Protein AF-A0A2X3EQ37-F1 (afdb_monomer_lite)

InterPro domains:
  IPR023214 HAD superfamily [G3DSA:3.40.50.1000] (1-64)
  IPR036412 HAD-like superfamily [SSF56784] (2-60)

Secondary structure (DSSP, 8-state):
--------GGG-EEEES-HHHHHHHHHTT-SEEEEES-SSTTSPPP--SSS-EES-GGGT-GGGS-----

Structure (mmCIF, N/CA/C/O backbone):
data_AF-A0A2X3EQ37-F1
#
_entry.id   AF-A0A2X3EQ37-F1
#
loop_
_atom_site.group_PDB
_atom_site.id
_atom_site.type_symbol
_atom_site.label_atom_id
_atom_site.label_alt_id
_atom_site.label_comp_id
_atom_site.label_asym_id
_atom_site.label_entity_id
_atom_site.label_seq_id
_atom_site.pdbx_PDB_ins_code
_atom_site.Cartn_x
_atom_site.Cartn_y
_atom_site.Cartn_z
_atom_site.occupancy
_atom_site.B_iso_or_equiv
_atom_site.auth_seq_id
_atom_site.auth_comp_id
_atom_site.auth_asym_id
_atom_site.auth_atom_id
_atom_site.pdbx_PDB_model_num
ATOM 1 N N . MET A 1 1 ? -3.842 22.471 2.949 1.00 39.03 1 MET A N 1
ATOM 2 C CA . MET A 1 1 ? -4.157 21.791 4.220 1.00 39.03 1 MET A CA 1
ATOM 3 C C . MET A 1 1 ? -4.814 20.481 3.837 1.00 39.03 1 MET A C 1
ATOM 5 O O . MET A 1 1 ? -5.742 20.542 3.043 1.00 39.03 1 MET A O 1
ATOM 9 N N . ALA A 1 2 ? -4.277 19.331 4.248 1.00 55.19 2 ALA A N 1
ATOM 10 C CA . ALA A 1 2 ? -4.914 18.048 3.950 1.00 55.19 2 ALA A CA 1
ATOM 11 C C . ALA A 1 2 ? -6.266 17.997 4.676 1.00 55.19 2 ALA A C 1
ATOM 13 O O . ALA A 1 2 ? -6.322 18.294 5.868 1.00 55.19 2 ALA A O 1
ATOM 14 N N . GLU A 1 3 ? -7.343 17.710 3.952 1.00 60.75 3 GLU A N 1
ATOM 15 C CA . GLU A 1 3 ? -8.672 17.541 4.539 1.00 60.75 3 GLU A CA 1
ATOM 16 C C . GLU A 1 3 ? -8.675 16.279 5.413 1.00 60.75 3 GLU A C 1
ATOM 18 O O . GLU A 1 3 ? -8.177 15.228 5.000 1.00 60.75 3 GLU A O 1
ATOM 23 N N . GLU A 1 4 ? -9.209 16.370 6.633 1.00 67.62 4 GLU A N 1
ATOM 24 C CA . GLU A 1 4 ? -9.373 15.201 7.496 1.00 67.62 4 GLU A CA 1
ATOM 25 C C . GLU A 1 4 ? -10.442 14.285 6.898 1.00 67.62 4 GLU A C 1
ATOM 27 O O . GLU A 1 4 ? -11.640 14.539 6.977 1.00 67.62 4 GLU A O 1
ATOM 32 N N . THR A 1 5 ? -9.997 13.183 6.304 1.00 72.12 5 THR A N 1
ATOM 33 C CA . THR A 1 5 ? -10.861 12.163 5.696 1.00 72.12 5 THR A CA 1
ATOM 34 C C . THR A 1 5 ? -11.642 11.338 6.726 1.00 72.12 5 THR A C 1
ATOM 36 O O . THR A 1 5 ? -12.439 10.481 6.349 1.00 72.12 5 THR A O 1
ATOM 39 N N . GLY A 1 6 ? -11.402 11.550 8.028 1.00 81.25 6 GLY A N 1
ATOM 40 C CA . GLY A 1 6 ? -11.952 10.735 9.118 1.00 81.25 6 GLY A CA 1
ATOM 41 C C . GLY A 1 6 ? -11.378 9.313 9.183 1.00 81.25 6 GLY A C 1
ATOM 42 O O . GLY A 1 6 ? -11.911 8.470 9.902 1.00 81.25 6 GLY A O 1
ATOM 43 N N . LEU A 1 7 ? -10.314 9.019 8.427 1.00 84.25 7 LEU A N 1
ATOM 44 C CA . LEU A 1 7 ? -9.703 7.693 8.362 1.00 84.25 7 LEU A CA 1
ATOM 45 C C . LEU A 1 7 ? -8.705 7.477 9.506 1.00 84.25 7 LEU A C 1
ATOM 47 O O . LEU A 1 7 ? -7.729 8.209 9.660 1.00 84.25 7 LEU A O 1
ATOM 51 N N . GLU A 1 8 ? -8.901 6.407 10.272 1.00 90.12 8 GLU A N 1
ATOM 52 C CA . GLU A 1 8 ? -7.959 5.985 11.307 1.00 90.12 8 GLU A CA 1
ATOM 53 C C . GLU A 1 8 ? -6.787 5.212 10.684 1.00 90.12 8 GLU A C 1
ATOM 55 O O . GLU A 1 8 ? -6.953 4.067 10.266 1.00 90.12 8 GLU A O 1
ATOM 60 N N . ALA A 1 9 ? -5.580 5.788 10.677 1.00 88.81 9 ALA A N 1
ATOM 61 C CA . ALA A 1 9 ? -4.405 5.219 9.997 1.00 88.81 9 ALA A CA 1
ATOM 62 C C . ALA A 1 9 ? -4.131 3.735 10.338 1.00 88.81 9 ALA A C 1
ATOM 64 O O . ALA A 1 9 ? -3.815 2.925 9.463 1.00 88.81 9 ALA A O 1
ATOM 65 N N . HIS A 1 10 ? -4.353 3.333 11.592 1.00 90.94 10 HIS A N 1
ATOM 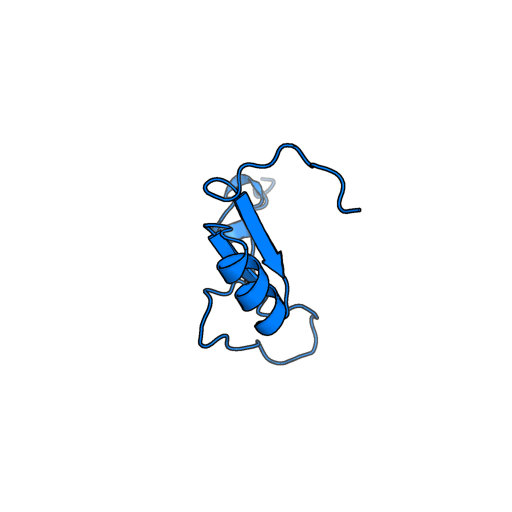66 C CA . HIS A 1 10 ? -4.149 1.957 12.052 1.00 90.94 10 HIS A CA 1
ATOM 67 C C . HIS A 1 10 ? -5.177 0.933 11.513 1.00 90.94 10 HIS A C 1
ATOM 69 O O . HIS A 1 10 ? -4.972 -0.276 11.664 1.00 90.94 10 HIS A O 1
ATOM 75 N N . LYS A 1 11 ? -6.273 1.396 10.898 1.00 91.50 11 LYS A N 1
ATOM 76 C CA . LYS A 1 11 ? -7.304 0.594 10.212 1.00 91.50 11 LYS A CA 1
ATOM 77 C C . LYS A 1 11 ? -7.345 0.847 8.702 1.00 91.50 11 LYS A C 1
ATOM 79 O O . LYS A 1 11 ? -8.182 0.268 8.015 1.00 91.50 11 LYS A O 1
ATOM 84 N N . THR A 1 12 ? -6.447 1.676 8.184 1.00 92.19 12 THR A N 1
ATOM 85 C CA . THR A 1 12 ? -6.435 2.077 6.777 1.00 92.19 12 THR A CA 1
ATOM 86 C C . THR A 1 12 ? -5.532 1.165 5.948 1.00 92.19 12 THR A C 1
ATOM 88 O O . THR A 1 12 ? -4.450 0.772 6.390 1.00 92.19 12 THR A O 1
ATOM 91 N N . LEU A 1 13 ? -5.990 0.844 4.735 1.00 91.38 13 LEU A N 1
ATOM 92 C CA . LEU A 1 13 ? -5.192 0.246 3.667 1.00 91.38 13 LEU A CA 1
ATOM 93 C C . LEU A 1 13 ? -4.862 1.317 2.629 1.00 91.38 13 LEU A C 1
ATOM 95 O O . LEU A 1 13 ? -5.767 1.952 2.093 1.00 91.38 13 LEU A O 1
ATOM 99 N N . PHE A 1 14 ? -3.576 1.481 2.341 1.00 91.75 14 PHE A N 1
ATOM 100 C CA . PHE A 1 14 ? -3.064 2.347 1.290 1.00 91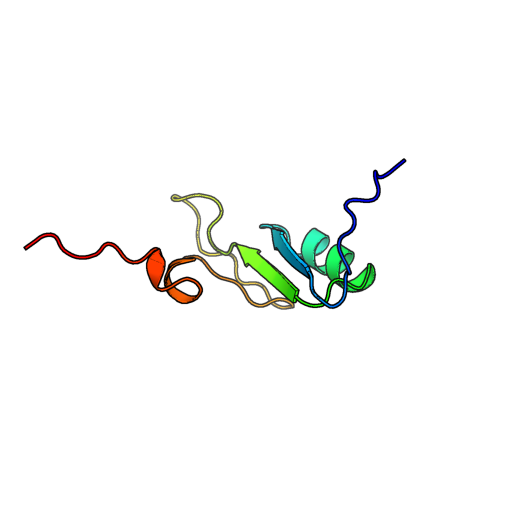.75 14 PHE A CA 1
ATOM 101 C C . PHE A 1 14 ? -2.491 1.502 0.147 1.00 91.75 14 PHE A C 1
ATOM 103 O O . PHE A 1 14 ? -1.758 0.538 0.390 1.00 91.75 14 PHE A O 1
ATOM 110 N N . VAL A 1 15 ? -2.855 1.846 -1.089 1.00 90.12 15 VAL A N 1
ATOM 111 C CA . VAL A 1 15 ? -2.506 1.089 -2.296 1.00 90.12 15 VAL A CA 1
ATOM 112 C C . VAL A 1 15 ? -1.949 2.042 -3.347 1.00 90.12 15 VAL A C 1
ATOM 114 O O . VAL A 1 15 ? -2.615 3.017 -3.682 1.00 90.12 15 VAL A O 1
ATOM 117 N N . ASP A 1 16 ? -0.750 1.762 -3.855 1.00 89.12 16 ASP A N 1
ATOM 118 C CA . ASP A 1 16 ? -0.036 2.605 -4.827 1.00 89.12 16 ASP A CA 1
ATOM 119 C C . ASP A 1 16 ? 0.976 1.759 -5.625 1.00 89.12 16 ASP A C 1
ATOM 121 O O . ASP A 1 16 ? 1.275 0.625 -5.246 1.00 89.12 16 ASP A O 1
ATOM 125 N N . ASP A 1 17 ? 1.506 2.265 -6.738 1.00 85.88 17 ASP A N 1
ATOM 126 C CA . ASP A 1 17 ? 2.475 1.550 -7.577 1.00 85.88 17 ASP A CA 1
ATOM 127 C C . ASP A 1 17 ? 3.938 2.007 -7.370 1.00 85.88 17 ASP A C 1
ATOM 129 O O . ASP A 1 17 ? 4.867 1.459 -7.991 1.00 85.88 17 ASP A O 1
ATOM 133 N N . SER A 1 18 ? 4.168 2.958 -6.462 1.00 87.25 18 SER A N 1
ATOM 134 C CA . SER A 1 18 ? 5.476 3.507 -6.110 1.00 87.25 18 SER A CA 1
ATOM 135 C C . SER A 1 18 ? 5.931 3.096 -4.708 1.00 87.25 18 SER A C 1
ATOM 137 O O . SER A 1 18 ? 5.325 3.451 -3.698 1.00 87.25 18 SER A O 1
ATOM 139 N N . GLU A 1 19 ? 7.076 2.409 -4.622 1.00 87.44 19 GLU A N 1
ATOM 140 C CA . GLU A 1 19 ? 7.634 1.949 -3.339 1.00 87.44 19 GLU A CA 1
ATOM 141 C C . GLU A 1 19 ? 7.944 3.115 -2.383 1.00 87.44 19 GLU A C 1
ATOM 143 O O . GLU A 1 19 ? 7.715 3.000 -1.183 1.00 87.44 19 GLU A O 1
ATOM 148 N N . ALA A 1 20 ? 8.388 4.261 -2.911 1.00 89.94 20 ALA A N 1
ATOM 149 C CA . ALA A 1 20 ? 8.665 5.452 -2.107 1.00 89.94 20 ALA A CA 1
ATOM 150 C C . ALA A 1 20 ? 7.392 6.048 -1.481 1.00 89.94 20 ALA A C 1
ATOM 152 O O . ALA A 1 20 ? 7.433 6.574 -0.370 1.00 89.94 20 ALA A O 1
ATOM 153 N N . ILE A 1 21 ? 6.251 5.945 -2.171 1.00 91.69 21 ILE A N 1
ATOM 154 C CA . ILE A 1 21 ? 4.970 6.423 -1.640 1.00 91.69 21 ILE A CA 1
ATOM 155 C C . ILE A 1 21 ? 4.439 5.451 -0.580 1.00 91.69 21 ILE A C 1
ATOM 157 O O . ILE A 1 21 ? 3.934 5.889 0.453 1.00 91.69 21 ILE A O 1
ATOM 161 N N . LEU A 1 22 ? 4.625 4.141 -0.773 1.00 92.25 22 LEU A N 1
ATOM 162 C CA . LEU A 1 22 ? 4.308 3.134 0.247 1.00 92.25 22 LEU A CA 1
ATOM 163 C C . LEU A 1 22 ? 5.161 3.308 1.515 1.00 92.25 22 LEU A C 1
ATOM 165 O O . LEU A 1 22 ? 4.651 3.149 2.625 1.00 92.25 22 LEU A O 1
ATOM 169 N N . ASP A 1 23 ? 6.442 3.656 1.366 1.00 92.56 23 ASP A N 1
ATOM 170 C CA . ASP A 1 23 ? 7.321 3.985 2.493 1.00 92.56 23 ASP A CA 1
ATOM 171 C C . ASP A 1 23 ? 6.783 5.206 3.261 1.00 92.56 23 ASP A C 1
ATOM 173 O O . ASP A 1 23 ? 6.560 5.116 4.470 1.00 92.56 23 ASP A O 1
ATOM 177 N N . ALA A 1 24 ? 6.445 6.295 2.563 1.00 93.75 24 ALA A N 1
ATOM 178 C CA . ALA A 1 24 ? 5.863 7.490 3.179 1.00 93.75 24 ALA A CA 1
ATOM 179 C C . ALA A 1 24 ? 4.519 7.212 3.885 1.00 93.75 24 ALA A C 1
ATOM 181 O O . ALA A 1 24 ? 4.272 7.714 4.982 1.00 93.75 24 ALA A O 1
ATOM 182 N N . ALA A 1 25 ? 3.652 6.379 3.299 1.00 92.44 25 ALA A N 1
ATOM 183 C CA . ALA A 1 25 ? 2.388 5.968 3.913 1.00 92.44 25 ALA A CA 1
ATOM 184 C C . ALA A 1 25 ? 2.609 5.178 5.214 1.00 92.44 25 ALA A C 1
ATOM 186 O O . ALA A 1 25 ? 1.892 5.371 6.203 1.00 92.44 25 ALA A O 1
ATOM 187 N N . ARG A 1 26 ? 3.630 4.315 5.242 1.00 91.50 26 ARG A N 1
ATOM 188 C CA . ARG A 1 26 ? 3.998 3.567 6.446 1.00 91.50 26 ARG A CA 1
ATOM 189 C C . ARG A 1 26 ? 4.600 4.470 7.519 1.00 91.50 26 ARG A C 1
ATOM 191 O O . ARG A 1 26 ? 4.260 4.309 8.688 1.00 91.50 26 ARG A O 1
ATOM 198 N N . GLU A 1 27 ? 5.431 5.435 7.133 1.00 93.94 27 GLU A N 1
ATOM 199 C CA . GLU A 1 27 ? 5.978 6.459 8.036 1.00 93.94 27 GLU A CA 1
ATOM 200 C C . GLU A 1 27 ? 4.886 7.363 8.621 1.00 93.94 27 GLU A C 1
ATOM 202 O O . GLU A 1 27 ? 4.939 7.706 9.801 1.00 93.94 27 GLU A O 1
ATOM 207 N N . PHE A 1 28 ? 3.848 7.677 7.840 1.00 91.38 28 PHE A N 1
ATOM 208 C CA . PHE A 1 28 ? 2.659 8.388 8.319 1.00 91.38 28 PHE A CA 1
ATOM 209 C C . PHE A 1 28 ? 1.858 7.584 9.363 1.00 91.38 28 PHE A C 1
ATOM 211 O O . PHE A 1 28 ? 1.071 8.149 10.119 1.00 91.38 28 PHE A O 1
ATOM 218 N N . GLY A 1 29 ? 2.061 6.265 9.436 1.00 91.44 29 GLY A N 1
ATOM 219 C CA . GLY A 1 29 ? 1.398 5.380 10.395 1.00 91.44 29 GLY A CA 1
ATOM 220 C C . GLY A 1 29 ? 0.221 4.596 9.818 1.00 91.44 29 GLY A C 1
ATOM 221 O O . GLY A 1 29 ? -0.560 4.020 10.583 1.00 91.44 29 GLY A O 1
ATOM 222 N N . ILE A 1 30 ? 0.074 4.540 8.488 1.00 93.62 30 ILE A N 1
ATOM 223 C CA . ILE A 1 30 ? -0.900 3.644 7.859 1.00 93.62 30 ILE A CA 1
ATOM 224 C C . ILE A 1 30 ? -0.453 2.198 8.073 1.00 93.62 30 ILE A C 1
ATOM 226 O O . ILE A 1 30 ? 0.663 1.811 7.726 1.00 93.62 30 ILE A O 1
ATOM 230 N N . ARG A 1 31 ? -1.338 1.378 8.648 1.00 91.81 31 ARG A N 1
ATOM 231 C CA . ARG A 1 31 ? -0.990 0.005 9.037 1.00 91.81 31 ARG A CA 1
ATOM 232 C C . ARG A 1 31 ? -0.764 -0.918 7.846 1.00 91.81 31 ARG A C 1
ATOM 234 O O . ARG A 1 31 ? 0.120 -1.771 7.911 1.00 91.81 31 ARG A O 1
ATOM 241 N N . TYR A 1 32 ? -1.580 -0.798 6.804 1.00 91.31 32 TYR A N 1
ATOM 242 C CA . TYR A 1 32 ? -1.519 -1.687 5.650 1.00 91.31 32 TYR A CA 1
ATOM 243 C C . TYR A 1 32 ? -1.095 -0.892 4.413 1.00 91.31 32 TYR A C 1
ATOM 245 O O . TYR A 1 32 ? -1.806 0.013 3.991 1.00 91.31 32 TYR A O 1
ATOM 253 N N . CYS A 1 33 ? 0.058 -1.236 3.839 1.00 91.19 33 CYS A N 1
ATOM 254 C CA . CYS A 1 33 ? 0.581 -0.659 2.599 1.00 91.19 33 CYS A CA 1
ATOM 255 C C . CYS A 1 33 ? 0.762 -1.787 1.579 1.00 91.19 33 CYS A C 1
ATOM 257 O O . CYS A 1 33 ? 1.321 -2.833 1.916 1.00 91.19 33 CYS A O 1
ATOM 259 N N . LEU A 1 34 ? 0.254 -1.599 0.363 1.00 90.06 34 LEU A N 1
ATOM 260 C CA . LEU A 1 34 ? 0.162 -2.656 -0.641 1.00 90.06 34 LEU A CA 1
ATOM 261 C C . LEU A 1 34 ? 0.523 -2.118 -2.023 1.00 90.06 34 LEU A C 1
ATOM 263 O O . LEU A 1 34 ? -0.120 -1.202 -2.528 1.00 90.06 34 LEU A O 1
ATOM 267 N N . GLY A 1 35 ? 1.555 -2.695 -2.628 1.00 88.44 35 GLY A N 1
ATOM 268 C CA . GLY A 1 35 ? 2.028 -2.296 -3.946 1.00 88.44 35 GLY A CA 1
ATOM 269 C C . GLY A 1 35 ? 1.212 -2.906 -5.082 1.00 8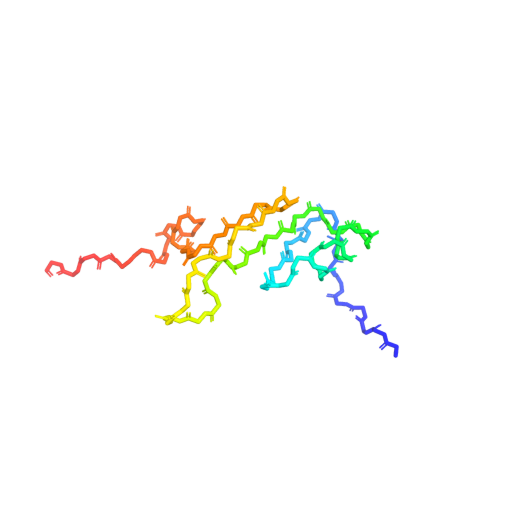8.44 35 GLY A C 1
ATOM 270 O O . GLY A 1 35 ? 0.822 -4.073 -5.009 1.00 88.44 35 GLY A O 1
ATOM 271 N N . ILE A 1 36 ? 1.008 -2.160 -6.165 1.00 83.31 36 ILE A N 1
ATOM 272 C CA . ILE A 1 36 ? 0.467 -2.702 -7.420 1.00 83.31 36 ILE A CA 1
ATOM 273 C C . ILE A 1 36 ? 1.637 -3.101 -8.321 1.00 83.31 36 ILE A C 1
ATOM 275 O O . ILE A 1 36 ? 2.278 -2.256 -8.940 1.00 83.31 36 ILE A O 1
ATOM 279 N N . THR A 1 37 ? 1.930 -4.401 -8.407 1.00 73.00 37 THR A N 1
ATOM 280 C CA . THR A 1 37 ? 3.121 -4.907 -9.122 1.00 73.00 37 THR A CA 1
ATOM 281 C C . THR A 1 37 ? 3.007 -4.786 -10.635 1.00 73.00 37 THR A C 1
ATOM 283 O O . THR A 1 37 ? 4.022 -4.813 -11.328 1.00 73.00 37 THR A O 1
ATOM 286 N N . ASN A 1 38 ? 1.789 -4.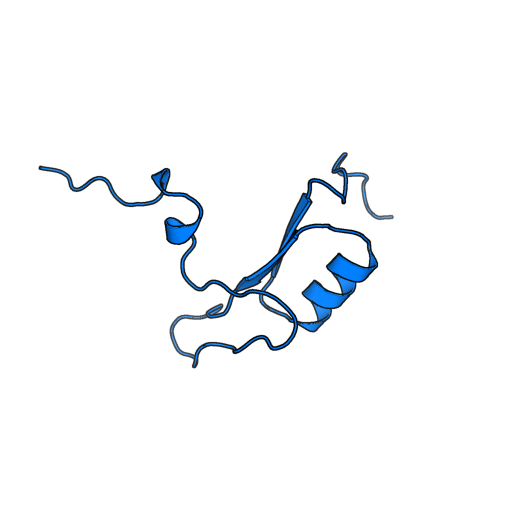626 -11.153 1.00 68.88 38 ASN A N 1
ATOM 287 C CA . ASN A 1 38 ? 1.540 -4.419 -12.570 1.00 68.88 38 ASN A CA 1
ATOM 288 C C . ASN A 1 38 ? 0.626 -3.201 -12.785 1.00 68.88 38 ASN A C 1
ATOM 290 O O . ASN A 1 38 ? -0.590 -3.362 -12.894 1.00 68.88 38 ASN A O 1
ATOM 294 N N . PRO A 1 39 ? 1.183 -1.978 -12.781 1.00 61.69 39 PRO A N 1
ATOM 295 C CA . PRO A 1 39 ? 0.397 -0.771 -13.008 1.00 61.69 39 PRO A CA 1
ATOM 296 C C . PRO A 1 39 ? -0.005 -0.602 -14.479 1.00 61.69 39 PRO A C 1
ATOM 298 O O . PRO A 1 39 ? -0.946 0.136 -14.753 1.00 61.69 39 PRO A O 1
ATOM 301 N N . ASP A 1 40 ? 0.668 -1.292 -15.414 1.00 56.97 40 ASP A N 1
ATOM 302 C CA . ASP A 1 40 ? 0.373 -1.188 -16.841 1.00 56.97 40 ASP A CA 1
ATOM 303 C C . ASP A 1 40 ? 0.718 -2.470 -17.622 1.00 56.97 40 ASP A C 1
ATOM 305 O O . ASP A 1 40 ? 1.830 -2.995 -17.556 1.00 56.97 40 ASP A O 1
ATOM 309 N N . SER A 1 41 ? -0.249 -2.946 -18.408 1.00 55.34 41 SER A N 1
ATOM 310 C CA . SER A 1 41 ? -0.337 -4.283 -19.029 1.00 55.34 41 SER A CA 1
ATOM 311 C C . SER A 1 41 ? 0.748 -4.664 -20.060 1.00 55.34 41 SER A C 1
ATOM 313 O O . SER A 1 41 ? 0.638 -5.710 -20.699 1.00 55.34 41 SER A O 1
ATOM 315 N N . GLY A 1 42 ? 1.803 -3.857 -20.214 1.00 55.03 42 GLY A N 1
ATOM 316 C CA . GLY A 1 42 ? 2.915 -4.086 -21.146 1.00 55.03 42 GLY A CA 1
ATOM 317 C C . GLY A 1 42 ? 4.314 -4.147 -20.519 1.00 55.03 42 GLY A C 1
ATOM 318 O O . GLY A 1 42 ? 5.278 -4.388 -21.245 1.00 55.03 42 GLY A O 1
ATOM 319 N N . LEU A 1 43 ? 4.459 -3.927 -19.207 1.00 57.75 43 LEU A N 1
ATOM 320 C CA . LEU A 1 43 ? 5.760 -3.912 -18.526 1.00 57.75 43 LEU A CA 1
ATOM 321 C C . LEU A 1 43 ? 5.953 -5.142 -17.629 1.00 57.75 43 LEU A C 1
ATOM 323 O O . LEU A 1 43 ? 4.998 -5.782 -17.195 1.00 57.75 43 LEU A O 1
ATOM 327 N N . ALA A 1 44 ? 7.217 -5.488 -17.370 1.00 60.78 44 ALA A N 1
ATOM 328 C CA . ALA A 1 44 ? 7.564 -6.566 -16.449 1.00 60.78 44 ALA A CA 1
ATOM 329 C C . ALA A 1 44 ? 7.066 -6.245 -15.031 1.00 60.78 44 ALA A C 1
ATOM 331 O O . ALA A 1 44 ? 7.102 -5.088 -14.608 1.00 60.78 44 ALA A O 1
ATOM 332 N N . GLU A 1 45 ? 6.629 -7.270 -14.297 1.00 64.38 45 GLU A N 1
ATOM 333 C CA . GLU A 1 45 ? 6.148 -7.103 -12.924 1.00 64.38 45 GLU A CA 1
ATOM 334 C C . GLU A 1 45 ? 7.206 -6.410 -12.056 1.00 64.38 45 GLU A C 1
ATOM 336 O O . GLU A 1 45 ? 8.351 -6.860 -11.954 1.00 64.38 45 GLU A O 1
ATOM 341 N N . LYS A 1 46 ? 6.811 -5.314 -11.401 1.00 68.38 46 LYS A N 1
ATOM 342 C CA . LYS A 1 46 ? 7.633 -4.656 -10.388 1.00 68.38 46 LYS A CA 1
ATOM 343 C C . LYS A 1 46 ? 7.774 -5.608 -9.202 1.00 68.38 46 LYS A C 1
ATOM 345 O O . LYS A 1 46 ? 6.782 -6.001 -8.589 1.00 68.38 46 LYS A O 1
ATOM 350 N N . GLN A 1 47 ? 9.009 -5.955 -8.854 1.00 66.00 47 GLN A N 1
ATOM 351 C CA . GLN A 1 47 ? 9.303 -6.617 -7.587 1.00 66.00 47 GLN A CA 1
ATOM 352 C C . GLN A 1 47 ? 9.516 -5.552 -6.516 1.00 66.00 47 GLN A C 1
ATOM 354 O O . GLN A 1 47 ? 10.466 -4.776 -6.585 1.00 66.00 47 GLN A O 1
ATOM 359 N N . TYR A 1 48 ? 8.630 -5.518 -5.526 1.00 69.62 48 TYR A N 1
ATOM 360 C CA . TYR A 1 48 ? 8.839 -4.723 -4.322 1.00 69.62 48 TYR A CA 1
ATOM 361 C C . TYR A 1 48 ? 9.720 -5.503 -3.349 1.00 69.62 48 TYR A C 1
ATOM 363 O O . TYR A 1 48 ? 9.521 -6.701 -3.143 1.00 69.62 48 TYR A O 1
ATOM 371 N N . LEU A 1 49 ? 10.691 -4.822 -2.744 1.00 73.31 49 LEU A N 1
ATOM 372 C CA . LEU A 1 49 ? 11.583 -5.418 -1.746 1.00 73.31 49 LEU A CA 1
ATOM 373 C C . LEU A 1 49 ? 11.050 -5.194 -0.330 1.00 73.31 49 LEU A C 1
ATOM 375 O O . LEU A 1 49 ? 11.312 -5.999 0.563 1.00 73.31 49 LEU A O 1
ATOM 379 N N . ARG A 1 50 ? 10.329 -4.084 -0.117 1.00 80.25 50 ARG A N 1
ATOM 380 C CA . ARG A 1 50 ? 9.941 -3.610 1.221 1.00 80.25 50 ARG A CA 1
ATOM 381 C C . ARG A 1 50 ? 8.451 -3.723 1.531 1.00 80.25 50 ARG A C 1
ATOM 383 O O . ARG A 1 50 ? 8.083 -3.634 2.701 1.00 80.25 50 ARG A O 1
ATOM 390 N N . HIS A 1 51 ? 7.610 -3.945 0.522 1.00 80.69 51 HIS A N 1
ATOM 391 C CA . HIS A 1 51 ? 6.153 -4.014 0.674 1.00 80.69 51 HIS A CA 1
ATOM 392 C C . HIS A 1 51 ? 5.573 -5.222 -0.059 1.00 80.69 51 HIS A C 1
ATOM 394 O O . HIS A 1 51 ? 6.088 -5.596 -1.115 1.00 80.69 51 HIS A O 1
ATOM 400 N N . PRO A 1 52 ? 4.498 -5.843 0.462 1.00 82.44 52 PRO A N 1
ATOM 401 C CA . PRO A 1 52 ? 3.771 -6.847 -0.296 1.00 82.44 52 PRO A CA 1
ATOM 402 C C . PRO A 1 52 ? 3.176 -6.202 -1.548 1.00 82.44 52 PRO A C 1
ATOM 404 O O . PRO A 1 52 ? 2.727 -5.056 -1.519 1.00 82.44 52 PRO A O 1
ATOM 407 N N . GLY A 1 53 ? 3.161 -6.954 -2.643 1.00 82.19 53 GLY A N 1
ATOM 408 C CA . GLY A 1 53 ? 2.623 -6.509 -3.918 1.00 82.19 53 GLY A CA 1
ATOM 409 C C . GLY A 1 53 ? 1.521 -7.431 -4.430 1.00 82.19 53 GLY A C 1
ATOM 410 O O . GLY A 1 53 ? 1.554 -8.638 -4.183 1.00 82.19 53 GLY A O 1
ATOM 411 N N . LEU A 1 54 ? 0.558 -6.876 -5.161 1.00 81.31 54 LEU A N 1
ATOM 412 C CA . LEU A 1 54 ? -0.436 -7.635 -5.914 1.00 81.31 54 LEU A CA 1
ATOM 413 C C . LEU A 1 54 ? -0.544 -7.122 -7.349 1.00 81.31 54 LEU A C 1
ATOM 415 O O . LEU A 1 54 ? -0.437 -5.929 -7.611 1.00 81.31 54 LEU A O 1
ATOM 419 N N . ASN A 1 55 ? -0.847 -8.034 -8.262 1.00 77.62 55 ASN A N 1
ATOM 420 C CA . ASN A 1 55 ? -1.272 -7.741 -9.633 1.00 77.62 55 ASN A CA 1
ATOM 421 C C . ASN A 1 55 ? -2.754 -8.090 -9.870 1.00 77.62 55 ASN A C 1
ATOM 423 O O . ASN A 1 55 ? -3.287 -7.814 -10.940 1.00 77.62 55 ASN A O 1
ATOM 427 N N . ASP A 1 56 ? -3.419 -8.715 -8.892 1.00 76.94 56 ASP A N 1
ATOM 428 C CA . ASP A 1 56 ? -4.779 -9.226 -9.025 1.00 76.94 56 ASP A CA 1
ATOM 429 C C . ASP A 1 56 ? -5.584 -9.102 -7.721 1.00 76.94 56 ASP A C 1
ATOM 431 O O . ASP A 1 56 ? -5.415 -9.877 -6.772 1.00 76.94 56 ASP A O 1
ATOM 435 N N . TYR A 1 57 ? -6.509 -8.139 -7.690 1.00 77.50 57 TYR A N 1
ATOM 436 C CA . TYR A 1 57 ? -7.375 -7.876 -6.537 1.00 77.50 57 TYR A CA 1
ATOM 437 C C . TYR A 1 57 ? -8.357 -9.011 -6.231 1.00 77.50 57 TYR A C 1
ATOM 439 O O . TYR A 1 57 ? -8.845 -9.102 -5.103 1.00 77.50 57 TYR A O 1
ATOM 447 N N . ARG A 1 58 ? -8.627 -9.919 -7.180 1.00 78.38 58 ARG A N 1
ATOM 448 C CA . ARG A 1 58 ? -9.530 -11.064 -6.959 1.00 78.38 58 ARG A CA 1
ATOM 449 C C . ARG A 1 58 ? -9.006 -12.004 -5.875 1.00 78.38 58 ARG A C 1
ATOM 451 O O . ARG A 1 58 ? -9.796 -12.663 -5.207 1.00 78.38 58 ARG A O 1
ATOM 458 N N . ARG A 1 59 ? -7.686 -12.021 -5.643 1.00 77.81 59 ARG A N 1
ATOM 459 C CA . ARG A 1 59 ? -7.064 -12.779 -4.543 1.00 77.81 59 ARG A CA 1
ATOM 460 C C . ARG A 1 59 ? -7.454 -12.253 -3.161 1.00 77.81 59 ARG A C 1
ATOM 462 O O . ARG A 1 59 ? -7.457 -13.021 -2.207 1.00 77.81 59 ARG A O 1
ATOM 469 N N . LEU A 1 60 ? -7.770 -10.963 -3.055 1.00 77.44 60 LEU A N 1
ATOM 470 C CA . LEU A 1 60 ? -8.162 -10.317 -1.799 1.00 77.44 60 LEU A CA 1
ATOM 471 C C . LEU A 1 60 ? -9.674 -1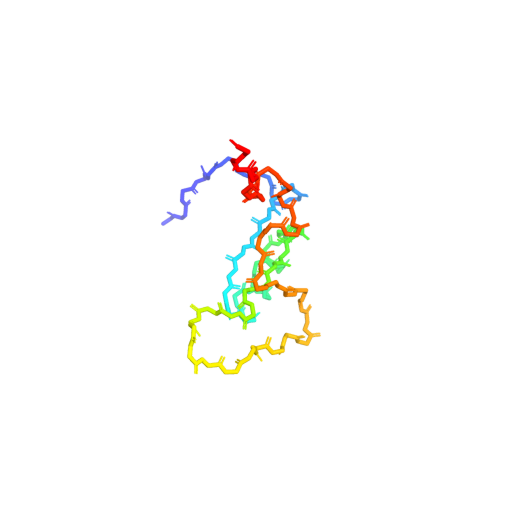0.180 -1.662 1.00 77.44 60 LEU A C 1
ATOM 473 O O . LEU A 1 60 ? -10.193 -10.179 -0.549 1.00 77.44 60 LEU A O 1
ATOM 477 N N . ILE A 1 61 ? -10.379 -10.057 -2.786 1.00 81.31 61 ILE A N 1
ATOM 478 C CA . ILE A 1 61 ? -11.814 -9.804 -2.818 1.00 81.31 61 ILE A CA 1
ATOM 479 C C . ILE A 1 61 ? -12.477 -10.925 -3.626 1.00 81.31 61 ILE A C 1
ATOM 481 O O . ILE A 1 61 ? -12.698 -10.774 -4.831 1.00 81.31 61 ILE A O 1
ATOM 485 N N . PRO A 1 62 ? -12.829 -12.055 -2.980 1.00 76.31 62 PRO A N 1
ATOM 486 C CA . PRO A 1 62 ? -13.405 -13.206 -3.670 1.00 76.31 62 PRO A CA 1
ATOM 487 C C . PRO A 1 62 ? -14.672 -12.869 -4.463 1.00 76.31 62 PRO A C 1
ATOM 489 O O . PRO A 1 62 ? -14.932 -13.493 -5.489 1.00 76.31 62 PRO A O 1
ATOM 492 N N . SER A 1 63 ? -15.434 -11.855 -4.035 1.00 75.69 63 SER A N 1
ATOM 493 C CA . SER A 1 63 ? -16.642 -11.380 -4.719 1.00 75.69 63 SER A CA 1
ATOM 494 C C . SER A 1 63 ? -16.382 -10.706 -6.071 1.00 75.69 63 SER A C 1
ATOM 496 O O . SER A 1 63 ? -17.319 -10.586 -6.855 1.00 75.69 63 SER A O 1
ATOM 498 N N . LEU A 1 64 ? -15.140 -10.304 -6.369 1.00 74.12 64 LEU A N 1
ATOM 499 C CA . LEU A 1 64 ? -14.737 -9.817 -7.694 1.00 74.12 64 LEU A CA 1
ATOM 500 C C . LEU A 1 64 ? -14.445 -10.956 -8.677 1.00 74.12 64 LEU A C 1
ATOM 502 O O . LEU A 1 64 ? -14.277 -10.703 -9.870 1.00 74.12 64 LEU A O 1
ATOM 506 N N . THR A 1 65 ? -14.374 -12.206 -8.207 1.00 74.31 65 THR A N 1
ATOM 507 C CA . THR A 1 65 ? -14.255 -13.367 -9.092 1.00 74.31 65 THR A CA 1
ATOM 508 C C . THR A 1 65 ? -15.547 -13.485 -9.902 1.00 74.31 65 THR A C 1
ATOM 510 O O . THR A 1 65 ? -16.618 -13.616 -9.298 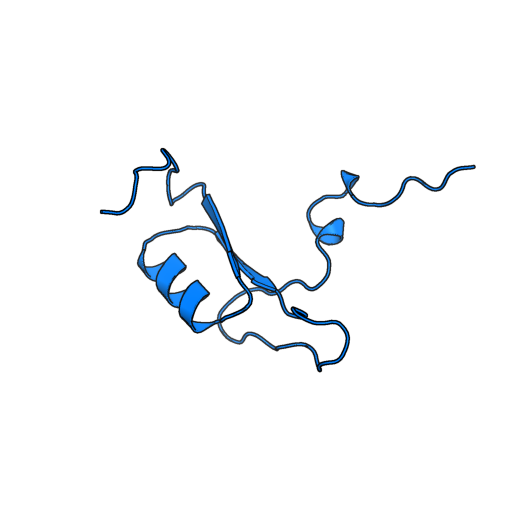1.00 74.31 65 THR A O 1
ATOM 513 N N . PRO A 1 66 ? -15.495 -13.433 -11.248 1.00 71.50 66 PRO A N 1
ATOM 514 C CA . PRO A 1 66 ? -16.689 -13.589 -12.063 1.00 71.50 66 PRO A CA 1
ATOM 515 C C . PRO A 1 66 ? -17.381 -14.901 -11.700 1.00 71.50 66 PRO A C 1
ATOM 517 O O . PRO A 1 66 ? -16.781 -15.971 -11.787 1.00 71.50 66 PRO A O 1
ATOM 520 N N . LYS A 1 67 ? -18.646 -14.828 -11.277 1.00 66.50 67 LYS A N 1
ATOM 521 C CA . LYS A 1 67 ? -19.474 -16.029 -11.184 1.00 66.50 67 LYS A CA 1
ATOM 522 C C . LYS A 1 67 ? -19.693 -16.502 -12.612 1.00 66.50 67 LYS A C 1
ATOM 524 O O . LYS A 1 67 ? -20.335 -15.791 -13.385 1.00 66.50 67 LYS A O 1
ATOM 529 N N . GLU A 1 68 ? -19.122 -17.648 -12.967 1.00 63.94 68 GLU A N 1
ATOM 530 C CA . GLU A 1 68 ? -19.360 -18.270 -14.266 1.00 63.94 68 GLU A CA 1
ATOM 531 C C . GLU A 1 68 ? -20.874 -18.344 -14.495 1.00 63.94 68 GLU A C 1
ATOM 533 O O . GLU A 1 68 ? -21.619 -18.918 -13.695 1.00 63.94 68 GLU A O 1
ATOM 538 N N . ARG A 1 69 ? -21.348 -17.675 -15.549 1.00 60.78 69 ARG A N 1
ATOM 539 C CA . ARG A 1 69 ? -22.738 -17.790 -15.983 1.00 60.78 69 ARG A CA 1
ATOM 540 C C . ARG A 1 69 ? -22.877 -19.178 -16.604 1.00 60.78 69 ARG A C 1
ATOM 542 O O . ARG A 1 69 ? -22.316 -19.414 -17.669 1.00 60.78 69 ARG A O 1
ATOM 549 N N . ARG A 1 70 ? -23.549 -20.085 -15.892 1.00 55.69 70 ARG A N 1
ATOM 550 C CA . ARG A 1 70 ? -24.082 -21.324 -16.472 1.00 55.69 70 ARG A CA 1
ATOM 551 C C . ARG A 1 70 ? -25.177 -21.018 -17.483 1.00 55.69 70 ARG A C 1
ATOM 553 O O . ARG A 1 70 ? -25.885 -20.004 -17.278 1.00 55.69 70 ARG A O 1
#

Radius of gyration: 14.76 Å; chains: 1; bounding box: 36×43×33 Å

Sequence (70 aa):
MAEETGLEAHKTLFVDDSEAILDAAREFGIRYCLGITNPDSGLAEKQYLRHPGLNDYRRLIPSLTPKERR

Organism: Klebsiella pneumoniae (NCBI:txid573)

pLDDT: mean 78.45, std 12.89, range [39.03, 93.94]

Foldseek 3Di:
DDDCPVDDQCPDAAEEQDLVVLVVSVVVPRNHYEHAQDPDDPDDGNDDPPHHYDVDCCVVVVVPPDPPDD